Protein AF-A0A316E065-F1 (afdb_monomer_lite)

pLDDT: mean 75.64, std 16.05, range [46.25, 94.88]

Sequence (93 aa):
MKINDSNRISQVQKYQQANRLTDKDPATAASTYAKLDGVSISPQALEKARDLSQSEGSEHAERIADVKRQIQEGTYHVETNAVVRKMLEAYGE

Organism: NCBI:txid378543

Radius of gyration: 31.86 Å; chains: 1; bounding box: 72×38×70 Å

InterPro domains:
  IPR031316 Anti-sigma-28 factor FlgM, C-terminal [PF04316] (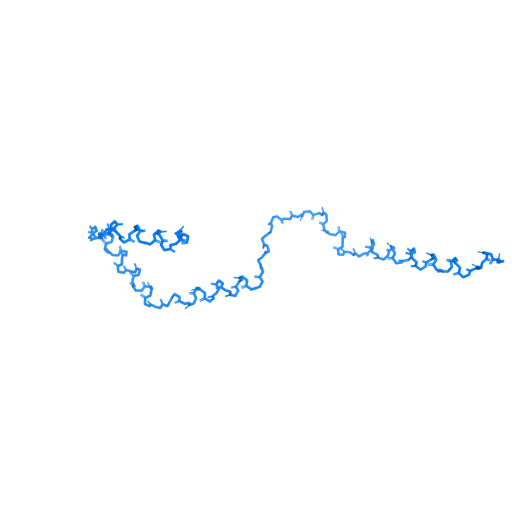37-89)
  IPR035890 Anti-sigma-28 factor FlgM superfamily [SSF101498] (1-91)

Secondary structure (DSSP, 8-state):
-----THHHHHHHHHHHHHHHHTT-HHHHTTTS---------HHHHHHHHHHHHHS-HHHHHHHHHHHHHHHTT-----HHHHHHHHHHHH--

Structure (mmCIF, N/CA/C/O backbone):
data_AF-A0A316E065-F1
#
_entry.id   AF-A0A316E065-F1
#
loop_
_atom_site.group_PDB
_atom_site.id
_atom_site.type_symbol
_atom_site.label_atom_id
_atom_site.label_alt_id
_atom_site.label_comp_id
_atom_site.label_asym_id
_atom_site.label_entity_id
_atom_site.label_seq_id
_atom_site.pdbx_PDB_ins_code
_atom_site.Cartn_x
_atom_site.Cartn_y
_atom_site.Cartn_z
_atom_site.occupancy
_atom_site.B_iso_or_equiv
_atom_site.auth_seq_id
_atom_site.auth_comp_id
_atom_site.auth_asym_id
_atom_site.auth_atom_id
_atom_site.pdbx_PDB_model_num
ATOM 1 N N . MET A 1 1 ? 54.168 -8.676 -51.109 1.00 49.28 1 MET A N 1
ATOM 2 C CA . MET A 1 1 ? 53.221 -7.788 -50.397 1.00 49.28 1 MET A CA 1
ATOM 3 C C . MET A 1 1 ? 53.995 -6.614 -49.818 1.00 49.28 1 MET A C 1
ATOM 5 O O . MET A 1 1 ? 54.893 -6.847 -49.019 1.00 49.28 1 MET A O 1
ATOM 9 N N . LYS A 1 2 ? 53.719 -5.380 -50.260 1.00 55.50 2 LYS A N 1
ATOM 10 C CA . LYS A 1 2 ? 54.303 -4.157 -49.686 1.00 55.50 2 LYS A CA 1
ATOM 11 C C . LYS A 1 2 ? 53.332 -3.638 -48.621 1.00 55.50 2 LYS A C 1
ATOM 13 O O . LYS A 1 2 ? 52.188 -3.358 -48.937 1.00 55.50 2 LYS A O 1
ATOM 18 N N . ILE A 1 3 ? 53.774 -3.603 -47.365 1.00 58.69 3 ILE A N 1
ATOM 19 C CA . ILE A 1 3 ? 52.933 -3.405 -46.164 1.00 58.69 3 ILE A CA 1
ATOM 20 C C . ILE A 1 3 ? 52.860 -1.919 -45.738 1.00 58.69 3 ILE A C 1
ATOM 22 O O . ILE A 1 3 ? 52.138 -1.559 -44.813 1.00 58.69 3 ILE A O 1
ATOM 26 N N . ASN A 1 4 ? 53.554 -1.028 -46.451 1.00 60.94 4 ASN A N 1
ATOM 27 C CA . ASN A 1 4 ? 53.751 0.369 -46.051 1.00 60.94 4 ASN A CA 1
ATOM 28 C C . ASN A 1 4 ? 52.849 1.348 -46.824 1.00 60.94 4 ASN A C 1
ATOM 30 O O . ASN A 1 4 ? 53.335 2.346 -47.351 1.00 60.94 4 ASN A O 1
ATOM 34 N N . ASP A 1 5 ? 51.547 1.071 -46.917 1.00 61.09 5 ASP A N 1
ATOM 35 C CA . ASP A 1 5 ? 50.608 2.001 -47.555 1.00 61.09 5 ASP A CA 1
ATOM 36 C C . ASP A 1 5 ? 50.207 3.142 -46.605 1.00 61.09 5 ASP A C 1
ATOM 38 O O . ASP A 1 5 ? 49.665 2.926 -45.516 1.00 61.09 5 ASP A O 1
ATOM 42 N N . SER A 1 6 ? 50.413 4.381 -47.066 1.00 60.44 6 SER A N 1
ATOM 43 C CA . SER A 1 6 ? 50.075 5.640 -46.373 1.00 60.44 6 SER A CA 1
ATOM 44 C C . SER A 1 6 ? 48.592 5.739 -45.960 1.00 60.44 6 SER A C 1
ATOM 46 O O . SER A 1 6 ? 48.237 6.420 -44.996 1.00 60.44 6 SER A O 1
ATOM 48 N N . ASN A 1 7 ? 47.716 4.962 -46.610 1.00 61.38 7 ASN A N 1
ATOM 49 C CA . ASN A 1 7 ? 46.294 4.847 -46.268 1.00 61.38 7 ASN A CA 1
ATOM 50 C C . ASN A 1 7 ? 46.018 4.267 -44.868 1.00 61.38 7 ASN A C 1
ATOM 52 O O . ASN A 1 7 ? 44.907 4.416 -44.361 1.00 61.38 7 ASN A O 1
ATOM 56 N N . ARG A 1 8 ? 46.994 3.630 -44.204 1.00 61.59 8 ARG A N 1
ATOM 57 C CA . ARG A 1 8 ? 46.832 3.206 -42.802 1.00 61.59 8 ARG A CA 1
ATOM 58 C C . ARG A 1 8 ? 46.906 4.369 -41.814 1.00 61.59 8 ARG A C 1
ATOM 60 O O . ARG A 1 8 ? 46.196 4.350 -40.813 1.00 61.59 8 ARG A O 1
ATOM 67 N N . ILE A 1 9 ? 47.718 5.388 -42.092 1.00 61.75 9 ILE A N 1
ATOM 68 C CA . ILE A 1 9 ? 47.914 6.523 -41.176 1.00 61.75 9 ILE A CA 1
ATOM 69 C C . ILE A 1 9 ? 46.640 7.379 -41.107 1.00 61.75 9 ILE A C 1
ATOM 71 O O . ILE A 1 9 ? 46.229 7.788 -40.020 1.00 61.75 9 ILE A O 1
ATOM 75 N N . SER A 1 10 ? 45.955 7.571 -42.239 1.00 61.84 10 SER A N 1
ATOM 76 C CA . SER A 1 10 ? 44.686 8.313 -42.287 1.00 61.84 10 SER A CA 1
ATOM 77 C C . SER A 1 10 ? 43.553 7.605 -41.530 1.00 61.84 10 SER A C 1
ATOM 79 O O . SER A 1 10 ? 42.722 8.265 -40.908 1.00 61.84 10 SER A O 1
ATOM 81 N N . GLN A 1 11 ? 43.537 6.268 -41.517 1.00 63.16 11 GLN A N 1
ATOM 82 C CA . GLN A 1 11 ? 42.567 5.483 -40.745 1.00 63.16 11 GLN A CA 1
ATOM 83 C C . GLN A 1 11 ? 42.809 5.621 -39.236 1.00 63.16 11 GLN A C 1
ATOM 85 O O . GLN A 1 11 ? 41.864 5.836 -38.481 1.00 63.16 11 GLN A O 1
ATOM 90 N N . VAL A 1 12 ? 44.068 5.581 -38.784 1.00 66.31 12 VAL A N 1
ATOM 91 C CA . VAL A 1 12 ? 44.412 5.757 -37.359 1.00 66.31 12 VAL A CA 1
ATOM 92 C C . VAL A 1 12 ? 44.002 7.143 -36.853 1.00 66.31 12 VAL A C 1
ATOM 94 O O . VAL A 1 12 ? 43.462 7.253 -35.752 1.00 66.31 12 VAL A O 1
ATOM 97 N N . GLN A 1 13 ? 44.167 8.193 -37.663 1.00 68.62 13 GLN A N 1
ATOM 98 C CA . GLN A 1 13 ? 43.717 9.541 -37.297 1.00 68.62 13 GLN A CA 1
ATOM 99 C C . GLN A 1 13 ? 42.198 9.631 -37.092 1.00 68.62 13 GLN A C 1
ATOM 101 O O . GLN A 1 13 ? 41.756 10.342 -36.191 1.00 68.62 13 GLN A O 1
ATOM 106 N N . LYS A 1 14 ? 41.395 8.888 -37.867 1.00 68.62 14 LYS A N 1
ATOM 107 C CA . LYS A 1 14 ? 39.931 8.843 -37.693 1.00 68.62 14 LYS A CA 1
ATOM 108 C C . LYS A 1 14 ? 39.534 8.183 -36.373 1.00 68.62 14 LYS A C 1
ATOM 110 O O . LYS A 1 14 ? 38.703 8.730 -35.655 1.00 68.62 14 LYS A O 1
ATOM 115 N N . TYR A 1 15 ? 40.177 7.070 -36.014 1.00 64.44 15 TYR A N 1
ATOM 116 C CA . TYR A 1 15 ? 39.951 6.415 -34.719 1.00 64.44 15 TYR A CA 1
ATOM 117 C C . TYR A 1 15 ? 40.380 7.298 -33.539 1.00 64.44 15 TYR A C 1
ATOM 119 O O . TYR A 1 15 ? 39.671 7.393 -32.540 1.00 64.44 15 TYR A O 1
ATOM 127 N N . GLN A 1 16 ? 41.503 8.009 -33.665 1.00 68.25 16 GLN A N 1
ATOM 128 C CA . GLN A 1 16 ? 41.964 8.933 -32.626 1.00 68.25 16 GLN A CA 1
ATOM 129 C C . GLN A 1 16 ? 41.059 10.165 -32.474 1.00 68.25 16 GLN A C 1
ATOM 131 O O . GLN A 1 16 ? 40.902 10.662 -31.361 1.00 68.25 16 GLN A O 1
ATOM 136 N N . GLN A 1 17 ? 40.457 10.667 -33.558 1.00 65.06 17 GLN A N 1
ATOM 137 C CA . GLN A 1 17 ? 39.477 11.756 -33.478 1.00 65.06 17 GLN A CA 1
ATOM 138 C C . GLN A 1 17 ? 38.148 11.293 -32.873 1.00 65.06 17 GLN A C 1
ATOM 140 O O . GLN A 1 17 ? 37.607 12.003 -32.030 1.00 65.06 17 GLN A O 1
ATOM 145 N N . ALA A 1 18 ? 37.663 10.099 -33.227 1.00 62.41 18 ALA A N 1
ATOM 146 C CA . ALA A 1 18 ? 36.442 9.534 -32.652 1.00 62.41 18 ALA A CA 1
ATOM 147 C C . ALA A 1 18 ? 36.550 9.357 -31.125 1.00 62.41 18 ALA A C 1
ATOM 149 O O . ALA A 1 18 ? 35.660 9.790 -30.400 1.00 62.41 18 ALA A O 1
ATOM 150 N N . ASN A 1 19 ? 37.685 8.848 -30.628 1.00 60.00 19 ASN A N 1
ATOM 151 C CA . ASN A 1 19 ? 37.920 8.699 -29.185 1.00 60.00 19 ASN A CA 1
ATOM 152 C C . ASN A 1 19 ? 38.103 10.037 -28.442 1.00 60.00 19 ASN A C 1
ATOM 154 O O . ASN A 1 19 ? 37.898 10.108 -27.237 1.00 60.00 19 ASN A O 1
ATOM 158 N N . ARG A 1 20 ? 38.490 11.116 -29.135 1.00 59.69 20 ARG A N 1
ATOM 159 C CA . ARG A 1 20 ? 38.595 12.457 -28.530 1.00 59.69 20 ARG A CA 1
ATOM 160 C C . ARG A 1 20 ? 37.253 13.180 -28.438 1.00 59.69 20 ARG A C 1
ATOM 162 O O . ARG A 1 20 ? 37.137 14.113 -27.648 1.00 59.69 20 ARG A O 1
ATOM 169 N N . LEU A 1 21 ? 36.272 12.788 -29.252 1.00 55.28 21 LEU A N 1
ATOM 170 C CA . LEU A 1 21 ? 34.916 13.341 -29.217 1.00 55.28 21 LEU A CA 1
ATOM 171 C C . LEU A 1 21 ? 34.079 12.716 -28.093 1.00 55.28 21 LEU A C 1
ATOM 173 O O . LEU A 1 21 ? 33.255 13.412 -27.517 1.00 55.28 21 LEU A O 1
ATOM 177 N N . THR A 1 22 ? 34.353 11.465 -27.709 1.00 54.12 22 THR A N 1
ATOM 178 C CA . THR A 1 22 ? 33.707 10.811 -26.555 1.00 54.12 22 THR A CA 1
ATOM 179 C C . THR A 1 22 ? 34.122 11.398 -25.201 1.00 54.12 22 THR A C 1
ATOM 181 O O . THR A 1 22 ? 33.316 11.406 -24.275 1.00 54.12 22 THR A O 1
ATOM 184 N N . ASP A 1 23 ? 35.334 11.953 -25.089 1.00 50.88 23 ASP A N 1
ATOM 185 C CA . ASP A 1 23 ? 35.831 12.589 -23.852 1.00 50.88 23 ASP A CA 1
ATOM 186 C C . ASP A 1 23 ? 35.457 14.079 -23.723 1.00 50.88 23 ASP A C 1
ATOM 188 O O . ASP A 1 23 ? 35.715 14.701 -22.693 1.00 50.88 23 ASP A O 1
ATOM 192 N N . LYS A 1 24 ? 34.873 14.684 -24.766 1.00 49.56 24 LYS A N 1
ATOM 193 C CA . LYS A 1 24 ? 34.523 16.117 -24.811 1.00 49.56 24 LYS A CA 1
ATOM 194 C C . LYS A 1 24 ? 33.022 16.386 -24.843 1.00 49.56 24 LYS A C 1
ATOM 196 O O . LYS A 1 24 ? 32.624 17.513 -25.133 1.00 49.56 24 LYS A O 1
ATOM 201 N N . ASP A 1 25 ? 32.200 15.392 -24.529 1.00 49.06 25 ASP A N 1
ATOM 202 C CA . ASP A 1 25 ? 30.784 15.633 -24.292 1.00 49.06 25 ASP A CA 1
ATOM 203 C C . ASP A 1 25 ? 30.612 16.261 -22.893 1.00 49.06 25 ASP A C 1
ATOM 205 O O . ASP A 1 25 ? 30.941 15.635 -21.883 1.00 49.06 25 ASP A O 1
ATOM 209 N N . PRO A 1 26 ? 30.090 17.493 -22.761 1.00 50.25 26 PRO A N 1
ATOM 210 C CA . PRO A 1 26 ? 29.823 18.085 -21.447 1.00 50.25 26 PRO A CA 1
ATOM 211 C C . PRO A 1 26 ? 28.779 17.284 -20.642 1.00 50.25 26 PRO A C 1
ATOM 213 O O . PRO A 1 26 ? 28.664 17.470 -19.431 1.00 50.25 26 PRO A O 1
ATOM 216 N N . ALA A 1 27 ? 28.060 16.357 -21.289 1.00 50.97 27 ALA A N 1
ATOM 217 C CA . ALA A 1 27 ? 27.146 15.416 -20.649 1.00 50.97 27 ALA A CA 1
ATOM 218 C C . ALA A 1 27 ? 27.855 14.337 -19.801 1.00 50.97 27 ALA A C 1
ATOM 220 O O . ALA A 1 27 ? 27.263 13.841 -18.844 1.00 50.97 27 ALA A O 1
ATOM 221 N N . THR A 1 28 ? 29.117 13.990 -20.086 1.00 49.41 28 THR A N 1
ATOM 222 C CA . THR A 1 28 ? 29.884 13.017 -19.282 1.00 49.41 28 THR A CA 1
ATOM 223 C C . THR A 1 28 ? 30.704 13.674 -18.170 1.00 49.41 28 THR A C 1
ATOM 225 O O . THR A 1 28 ? 30.920 13.047 -17.134 1.00 49.41 28 THR A O 1
ATOM 228 N N . ALA A 1 29 ? 31.082 14.950 -18.304 1.00 46.25 29 ALA A N 1
ATOM 229 C CA . ALA A 1 29 ? 31.840 15.675 -17.275 1.00 46.25 29 ALA A CA 1
ATOM 230 C C . ALA A 1 29 ? 31.004 16.068 -16.036 1.00 46.25 29 ALA A C 1
ATOM 232 O O . ALA A 1 29 ? 31.556 16.206 -14.944 1.00 46.25 29 ALA A O 1
ATOM 233 N N . ALA A 1 30 ? 29.679 16.201 -16.172 1.00 46.94 30 ALA A N 1
ATOM 234 C CA . ALA A 1 30 ? 28.772 16.486 -15.053 1.00 46.94 30 ALA A CA 1
ATOM 235 C C . ALA A 1 30 ? 28.328 15.229 -14.271 1.00 46.94 30 ALA A C 1
ATOM 237 O O . ALA A 1 30 ? 27.766 15.344 -13.188 1.00 46.94 30 ALA A O 1
ATOM 238 N N . SER A 1 31 ? 28.588 14.024 -14.790 1.00 51.62 31 SER A N 1
ATOM 239 C CA . SER A 1 31 ? 28.072 12.760 -14.229 1.00 51.62 31 SER A CA 1
ATOM 240 C C . SER A 1 31 ? 28.826 12.276 -12.977 1.00 51.62 31 SER A C 1
ATOM 242 O O . SER A 1 31 ? 28.324 11.440 -12.222 1.00 51.62 31 SER A O 1
ATOM 244 N N . THR A 1 32 ? 30.029 12.794 -12.722 1.00 52.72 32 THR A N 1
ATOM 245 C CA . THR A 1 32 ? 30.879 12.325 -11.611 1.00 52.72 32 THR A CA 1
ATOM 246 C C . THR A 1 32 ? 30.784 13.208 -10.360 1.00 52.72 32 THR A C 1
ATOM 248 O O . THR A 1 32 ? 31.258 12.808 -9.299 1.00 52.72 32 THR A O 1
ATOM 251 N N . TYR A 1 33 ? 30.150 14.383 -10.445 1.00 52.12 33 TYR A N 1
ATOM 252 C CA . TYR A 1 33 ? 29.967 15.298 -9.315 1.00 52.12 33 TYR A CA 1
ATOM 253 C C . TYR A 1 33 ? 28.530 15.196 -8.784 1.00 52.12 33 TYR A C 1
ATOM 255 O O . TYR A 1 33 ? 27.598 15.718 -9.380 1.00 52.12 33 TYR A O 1
ATOM 263 N N . ALA A 1 34 ? 28.383 14.511 -7.645 1.00 58.50 34 ALA A N 1
ATOM 264 C CA . ALA A 1 34 ? 27.144 14.308 -6.888 1.00 58.50 34 ALA A CA 1
ATOM 265 C C . ALA A 1 34 ? 26.052 13.507 -7.620 1.00 58.50 34 ALA A C 1
ATOM 267 O O . ALA A 1 34 ? 25.050 14.046 -8.086 1.00 58.50 34 ALA A O 1
ATOM 268 N N . LYS A 1 35 ? 26.188 12.173 -7.609 1.00 63.19 35 LYS A N 1
ATOM 269 C CA . LYS A 1 35 ? 25.011 11.298 -7.683 1.00 63.19 35 LYS A CA 1
ATOM 270 C C . LYS A 1 35 ? 24.173 11.561 -6.431 1.00 63.19 35 LYS A C 1
ATOM 272 O O . LYS A 1 35 ? 24.429 10.978 -5.385 1.00 63.19 35 LYS A O 1
ATOM 277 N N . LEU A 1 36 ? 23.258 12.519 -6.521 1.00 69.88 36 LEU A N 1
ATOM 278 C CA . LEU A 1 36 ? 22.200 12.695 -5.538 1.00 69.88 36 LEU A CA 1
ATOM 279 C C . LEU A 1 36 ? 21.383 11.404 -5.520 1.00 69.88 36 LEU A C 1
ATOM 281 O O . LEU A 1 36 ? 21.076 10.860 -6.585 1.00 69.88 36 LEU A O 1
ATOM 285 N N . ASP A 1 37 ? 21.052 10.918 -4.328 1.00 81.00 37 ASP A N 1
ATOM 286 C CA . ASP A 1 37 ? 20.168 9.768 -4.190 1.00 81.00 37 ASP A CA 1
ATOM 287 C C . ASP A 1 37 ? 18.839 10.094 -4.881 1.00 81.00 37 ASP A C 1
ATOM 289 O O . ASP A 1 37 ? 18.131 11.034 -4.518 1.00 81.00 37 ASP A O 1
ATOM 293 N N . GLY A 1 38 ? 18.532 9.344 -5.936 1.00 79.56 38 GLY A N 1
ATOM 294 C CA . GLY A 1 38 ? 17.364 9.557 -6.776 1.00 79.56 38 GLY A CA 1
ATOM 295 C C . GLY A 1 38 ? 16.725 8.225 -7.131 1.00 79.56 38 GLY A C 1
ATOM 296 O O . GLY A 1 38 ? 17.412 7.254 -7.445 1.00 79.56 38 GLY A O 1
ATOM 297 N N . VAL A 1 39 ? 15.396 8.178 -7.090 1.00 83.69 39 VAL A N 1
ATOM 298 C CA . VAL A 1 39 ? 14.624 7.001 -7.492 1.00 83.69 39 VAL A CA 1
ATOM 299 C C . VAL A 1 39 ? 14.136 7.217 -8.921 1.00 83.69 39 VAL A C 1
ATOM 301 O O . VAL A 1 39 ? 13.386 8.153 -9.190 1.00 83.69 39 VAL A O 1
ATOM 304 N N . SER A 1 40 ? 14.557 6.352 -9.845 1.00 82.50 40 SER A N 1
ATOM 305 C CA . SER A 1 40 ? 14.028 6.317 -11.210 1.00 82.50 40 SER A CA 1
ATOM 306 C C . SER A 1 40 ? 13.011 5.185 -11.319 1.00 82.50 40 SER A C 1
ATOM 308 O O . SER A 1 40 ? 13.360 4.013 -11.191 1.00 82.50 40 SER A O 1
ATOM 310 N N . ILE A 1 41 ? 11.742 5.542 -11.512 1.00 88.12 41 ILE A N 1
ATOM 311 C CA . ILE A 1 41 ? 10.639 4.591 -11.690 1.00 88.12 41 ILE A CA 1
ATOM 312 C C . ILE A 1 41 ? 10.321 4.509 -13.183 1.00 88.12 41 ILE A C 1
ATOM 314 O O . ILE A 1 41 ? 10.273 5.534 -13.866 1.00 88.12 41 ILE A O 1
ATOM 318 N N . SER A 1 42 ? 10.100 3.300 -13.704 1.00 92.44 42 SER A N 1
ATOM 319 C CA . SER A 1 42 ? 9.759 3.130 -15.117 1.00 92.44 42 SER A CA 1
ATOM 320 C C . SER A 1 42 ? 8.395 3.768 -15.442 1.00 92.44 42 SER A C 1
ATOM 322 O O . SER A 1 42 ? 7.478 3.712 -14.616 1.00 92.44 42 SER A O 1
ATOM 324 N N . PRO A 1 43 ? 8.209 4.330 -16.653 1.00 89.25 43 PRO A N 1
ATOM 325 C CA . PRO A 1 43 ? 6.929 4.919 -17.057 1.00 89.25 43 PRO A CA 1
ATOM 326 C C . PRO A 1 43 ? 5.755 3.938 -16.933 1.00 89.25 43 PRO A C 1
ATOM 328 O O . PRO A 1 43 ? 4.681 4.308 -16.471 1.00 89.25 43 PRO A O 1
ATOM 331 N N . GLN A 1 44 ? 5.996 2.663 -17.248 1.00 88.31 44 GLN A N 1
ATOM 332 C CA . GLN A 1 44 ? 5.000 1.597 -17.139 1.00 88.31 44 GLN A CA 1
ATOM 333 C C . GLN A 1 44 ? 4.586 1.313 -15.685 1.00 88.31 44 GLN A C 1
ATOM 335 O O . GLN A 1 44 ? 3.425 1.011 -15.420 1.00 88.31 44 GLN A O 1
ATOM 340 N N . ALA A 1 45 ? 5.518 1.386 -14.728 1.00 86.62 45 ALA A N 1
ATOM 341 C CA . ALA A 1 45 ? 5.192 1.194 -13.317 1.00 86.62 45 ALA A CA 1
ATOM 342 C C . ALA A 1 45 ? 4.348 2.357 -12.772 1.00 86.62 45 ALA A C 1
ATOM 344 O O . ALA A 1 45 ? 3.428 2.128 -11.990 1.00 86.62 45 ALA A O 1
ATOM 345 N N . LEU A 1 46 ? 4.614 3.585 -13.231 1.00 89.38 46 LEU A N 1
ATOM 346 C CA . LEU A 1 46 ? 3.798 4.753 -12.889 1.00 89.38 46 LEU A CA 1
ATOM 347 C C . LEU A 1 46 ? 2.378 4.657 -13.457 1.00 89.38 46 LEU A C 1
ATOM 349 O O . LEU A 1 46 ? 1.431 5.038 -12.776 1.00 89.38 46 LEU A O 1
ATOM 353 N N . GLU A 1 47 ? 2.226 4.147 -14.678 1.00 87.88 47 GLU A N 1
ATOM 354 C CA . GLU A 1 47 ? 0.920 3.934 -15.310 1.00 87.88 47 GLU A CA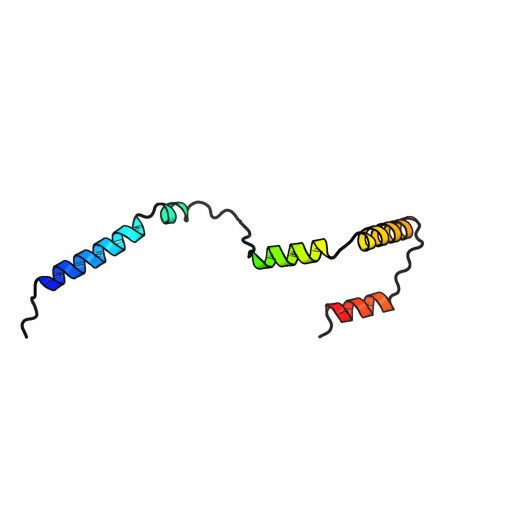 1
ATOM 355 C C . GLU A 1 47 ? 0.087 2.908 -14.534 1.00 87.88 47 GLU A C 1
ATOM 357 O O . GLU A 1 47 ? -0.989 3.240 -14.045 1.00 87.88 47 GLU A O 1
ATOM 362 N N . LYS A 1 48 ? 0.649 1.724 -14.256 1.00 87.44 48 LYS A N 1
ATOM 363 C CA . LYS A 1 48 ? -0.037 0.694 -13.457 1.00 87.44 48 LYS A CA 1
ATOM 364 C C . LYS A 1 48 ? -0.429 1.181 -12.060 1.00 87.44 48 LYS A C 1
ATOM 366 O O . LYS A 1 48 ? -1.504 0.846 -11.570 1.00 87.44 48 LYS A O 1
ATOM 371 N N . ALA A 1 49 ? 0.432 1.966 -11.408 1.00 84.75 49 ALA A N 1
ATOM 372 C CA . ALA A 1 49 ? 0.131 2.542 -10.098 1.00 84.75 49 ALA A CA 1
ATOM 373 C C . ALA A 1 49 ? -1.046 3.531 -10.158 1.00 84.75 49 ALA A C 1
ATOM 375 O O . ALA A 1 49 ? -1.872 3.565 -9.244 1.00 84.75 49 ALA A O 1
ATOM 376 N N . ARG A 1 50 ? -1.148 4.312 -11.240 1.00 83.62 50 ARG A N 1
ATOM 377 C CA . ARG A 1 50 ? -2.287 5.209 -11.469 1.00 83.62 50 ARG A CA 1
ATOM 378 C C . ARG A 1 50 ? -3.572 4.426 -11.709 1.00 83.62 50 ARG A C 1
ATOM 380 O O . ARG A 1 50 ? -4.569 4.750 -11.070 1.00 83.62 50 ARG A O 1
ATOM 387 N N . ASP A 1 51 ? -3.530 3.375 -12.521 1.00 80.62 51 ASP A N 1
ATOM 388 C CA . ASP A 1 51 ? -4.699 2.531 -12.801 1.00 80.62 51 ASP A CA 1
ATOM 389 C C . ASP A 1 51 ? -5.248 1.875 -11.525 1.00 80.62 51 ASP A C 1
ATOM 391 O O . ASP A 1 51 ? -6.452 1.906 -11.273 1.00 80.62 51 ASP A O 1
ATOM 395 N N . LEU A 1 52 ? -4.357 1.369 -10.663 1.00 75.81 52 LEU A N 1
ATOM 396 C CA . LEU A 1 52 ? -4.716 0.850 -9.338 1.00 75.81 52 LEU A CA 1
ATOM 397 C C . LEU A 1 52 ? -5.393 1.926 -8.482 1.00 75.81 52 LEU A C 1
ATOM 399 O O . LEU A 1 52 ? -6.472 1.691 -7.942 1.00 75.81 52 LEU A O 1
ATOM 403 N N . SER A 1 53 ? -4.808 3.126 -8.411 1.00 68.06 53 SER A N 1
ATOM 404 C CA . SER A 1 53 ? -5.361 4.227 -7.609 1.00 68.06 53 SER A CA 1
ATOM 405 C C . SER A 1 53 ? -6.719 4.733 -8.107 1.00 68.06 53 SER A C 1
ATOM 407 O O . SER A 1 53 ? -7.525 5.198 -7.309 1.00 68.06 53 SER A O 1
ATOM 409 N N . GLN A 1 54 ? -6.985 4.636 -9.412 1.00 66.00 54 GLN A N 1
ATOM 410 C CA . GLN A 1 54 ? -8.258 5.041 -10.011 1.00 66.00 54 GLN A CA 1
ATOM 411 C C . GLN A 1 54 ? -9.329 3.951 -9.911 1.00 66.00 54 GLN A C 1
ATOM 413 O O . GLN A 1 54 ? -10.517 4.269 -9.902 1.00 66.00 54 GLN A O 1
ATOM 418 N N . SER A 1 55 ? -8.925 2.681 -9.803 1.00 63.81 55 SER A N 1
ATOM 419 C CA . SER A 1 55 ? -9.843 1.557 -9.595 1.00 63.81 55 SER A CA 1
ATOM 420 C C . SER A 1 55 ? -10.475 1.535 -8.195 1.00 63.81 55 SER A C 1
ATOM 422 O O . SER A 1 55 ? -11.533 0.936 -8.003 1.00 63.81 55 SER A O 1
ATOM 424 N N . GLU A 1 56 ? -9.878 2.237 -7.226 1.00 65.88 56 GLU A N 1
ATOM 425 C CA . GLU A 1 56 ? -10.404 2.393 -5.867 1.00 65.88 56 GLU A CA 1
ATOM 426 C C . GLU A 1 56 ? -11.461 3.511 -5.824 1.00 65.88 56 GLU A C 1
ATOM 428 O O . GLU A 1 56 ? -11.236 4.611 -5.322 1.00 65.88 56 GLU A O 1
ATOM 433 N N . GLY A 1 57 ? -12.617 3.242 -6.434 1.00 72.31 57 GLY A N 1
ATOM 434 C CA . GLY A 1 57 ? -13.708 4.201 -6.622 1.00 72.31 57 GLY A CA 1
ATOM 435 C C . GLY A 1 57 ? -14.394 4.702 -5.339 1.00 72.31 57 GLY A C 1
ATOM 436 O O . GLY A 1 57 ? -14.039 4.358 -4.211 1.00 72.31 57 GLY A O 1
ATOM 437 N N . SER A 1 58 ? -15.447 5.510 -5.520 1.00 74.88 58 SER A N 1
ATOM 438 C CA . SER A 1 58 ? -16.222 6.143 -4.435 1.00 74.88 58 SER A CA 1
ATOM 439 C C . SER A 1 58 ? -16.793 5.153 -3.414 1.00 74.88 58 SER A C 1
ATOM 441 O O . SER A 1 58 ? -16.847 5.466 -2.227 1.00 74.88 58 SER A O 1
ATOM 443 N N . GLU A 1 59 ? -17.162 3.948 -3.853 1.00 79.38 59 GLU A N 1
ATOM 444 C CA . GLU A 1 59 ? -17.663 2.877 -2.980 1.00 79.38 59 GLU A CA 1
ATOM 445 C C . GLU A 1 59 ? -16.605 2.406 -1.968 1.00 79.38 59 GLU A C 1
ATOM 447 O O . GLU A 1 59 ? -16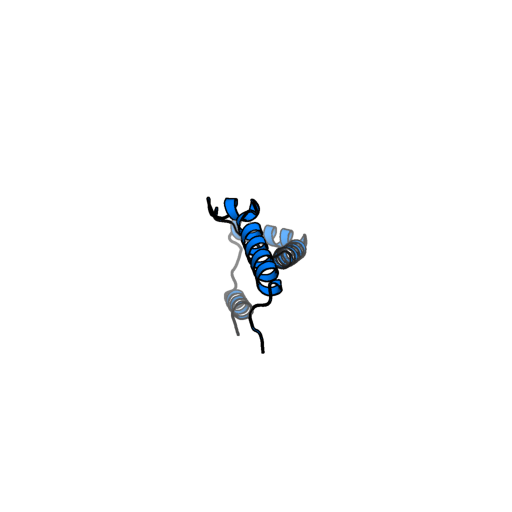.929 2.046 -0.834 1.00 79.38 59 GLU A O 1
ATOM 452 N N . HIS A 1 60 ? -15.321 2.443 -2.343 1.00 82.25 60 HIS A N 1
ATOM 453 C CA . HIS A 1 60 ? -14.232 2.105 -1.432 1.00 82.25 60 HIS A CA 1
ATOM 454 C C . HIS A 1 60 ? -14.071 3.172 -0.344 1.00 82.25 60 HIS A C 1
ATOM 456 O O . HIS A 1 60 ? -13.919 2.845 0.835 1.00 82.25 60 HIS A O 1
ATOM 462 N N . ALA A 1 61 ? -14.177 4.449 -0.720 1.00 85.44 61 ALA A N 1
ATOM 463 C CA . ALA A 1 61 ? -14.103 5.562 0.221 1.00 85.44 61 ALA A CA 1
ATOM 464 C C . ALA A 1 61 ? -15.245 5.528 1.255 1.00 85.44 61 ALA A C 1
ATOM 466 O O . ALA A 1 61 ? -14.996 5.747 2.443 1.00 85.44 61 ALA A O 1
ATOM 467 N N . GLU A 1 62 ? -16.467 5.201 0.826 1.00 89.00 62 GLU A N 1
ATOM 468 C CA . GLU A 1 62 ? -17.625 5.030 1.714 1.00 89.00 62 GLU A CA 1
ATOM 469 C C . GLU A 1 62 ? -17.418 3.860 2.686 1.00 89.00 62 GLU A C 1
ATOM 471 O O . GLU A 1 62 ? -17.516 4.036 3.903 1.00 89.00 62 GLU A O 1
ATOM 476 N N . ARG A 1 63 ? -16.992 2.697 2.175 1.00 88.81 63 ARG A N 1
ATOM 477 C CA . ARG A 1 63 ? -16.686 1.525 3.008 1.00 88.81 63 ARG A CA 1
ATOM 478 C C . ARG A 1 63 ? -15.606 1.823 4.052 1.00 88.81 63 ARG A C 1
ATOM 480 O O . ARG A 1 63 ? -15.728 1.394 5.198 1.00 88.81 63 ARG A O 1
ATOM 487 N N . ILE A 1 64 ? -14.561 2.571 3.690 1.00 90.81 64 ILE A N 1
ATOM 488 C CA . ILE A 1 64 ? -13.516 2.987 4.637 1.00 90.81 64 ILE A CA 1
ATOM 489 C C . ILE A 1 64 ? -14.097 3.880 5.739 1.00 90.81 64 ILE A C 1
ATOM 491 O O . ILE A 1 64 ? -13.723 3.725 6.904 1.00 90.81 64 ILE A O 1
ATOM 495 N N . ALA A 1 65 ? -14.970 4.829 5.395 1.00 92.62 65 ALA A N 1
ATOM 496 C CA . ALA A 1 65 ? -15.585 5.721 6.373 1.00 92.62 65 ALA A CA 1
ATOM 497 C C . ALA A 1 65 ? -16.444 4.942 7.383 1.00 92.62 65 ALA A C 1
ATOM 499 O O . ALA A 1 65 ? -16.316 5.160 8.591 1.00 92.62 65 ALA A O 1
ATOM 500 N N . ASP A 1 66 ? -17.236 3.982 6.906 1.00 92.50 66 ASP A N 1
ATOM 501 C CA . ASP A 1 66 ? -18.056 3.121 7.760 1.00 92.50 66 ASP A CA 1
ATOM 502 C C . ASP A 1 66 ? -17.214 2.243 8.692 1.00 92.50 66 ASP A C 1
ATOM 504 O O . ASP A 1 66 ? -17.495 2.170 9.891 1.00 92.50 66 ASP A O 1
ATOM 508 N N . VAL A 1 67 ? -16.145 1.625 8.179 1.00 92.94 67 VAL A N 1
ATOM 509 C CA . VAL A 1 67 ? -15.229 0.815 9.000 1.00 92.94 67 VAL A CA 1
ATOM 510 C C . VAL A 1 67 ? -14.546 1.681 10.061 1.00 92.94 67 VAL A C 1
ATOM 512 O O . VAL A 1 67 ? -14.469 1.288 11.225 1.00 92.94 67 VAL A O 1
ATO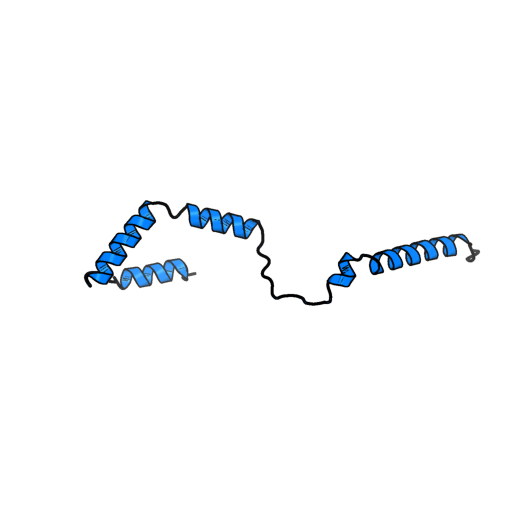M 515 N N . LYS A 1 68 ? -14.096 2.891 9.704 1.00 94.88 68 LYS A N 1
ATOM 516 C CA . LYS A 1 68 ? -13.505 3.834 10.669 1.00 94.88 68 LYS A CA 1
ATOM 517 C C . LYS A 1 68 ? -14.478 4.185 11.792 1.00 94.88 68 LYS A C 1
ATOM 519 O O . LYS A 1 68 ? -14.058 4.215 12.948 1.00 94.88 68 LYS A O 1
ATOM 524 N N . ARG A 1 69 ? -15.756 4.409 11.471 1.00 94.88 69 ARG A N 1
ATOM 525 C CA . ARG A 1 69 ? -16.802 4.660 12.471 1.00 94.88 69 ARG A CA 1
ATOM 526 C C . ARG A 1 69 ? -16.966 3.465 13.417 1.00 94.88 69 ARG A C 1
ATOM 528 O O . ARG A 1 69 ? -16.890 3.650 14.626 1.00 94.88 69 ARG A O 1
ATOM 535 N N . GLN A 1 70 ? -17.090 2.246 12.888 1.0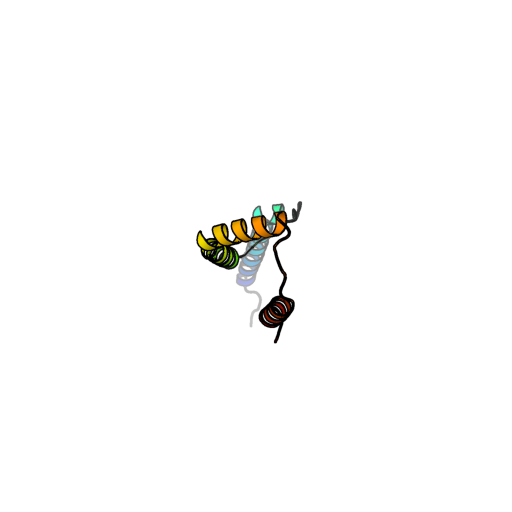0 93.50 70 GLN A N 1
ATOM 536 C CA . GLN A 1 70 ? -17.225 1.028 13.705 1.00 93.50 70 GLN A CA 1
ATOM 537 C C . GLN A 1 70 ? -16.024 0.802 14.639 1.00 93.50 70 GLN A C 1
ATOM 539 O O . GLN A 1 70 ? -16.185 0.337 15.767 1.00 93.50 70 GLN A O 1
ATOM 544 N N . ILE A 1 71 ? -14.811 1.14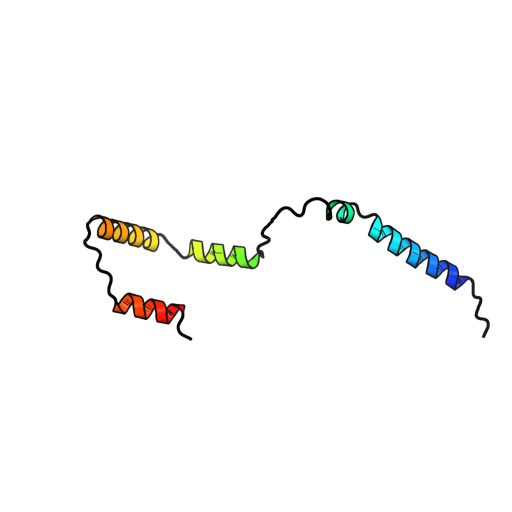6 14.193 1.00 94.62 71 ILE A N 1
ATOM 545 C CA . ILE A 1 71 ? -13.604 1.063 15.029 1.00 94.62 71 ILE A CA 1
ATOM 546 C C . ILE A 1 71 ? -13.665 2.084 16.171 1.00 94.62 71 ILE A C 1
ATOM 548 O O . ILE A 1 71 ? -13.374 1.732 17.311 1.00 94.62 71 ILE A O 1
ATOM 552 N N . GLN A 1 72 ? -14.054 3.331 15.887 1.00 94.81 72 GLN A N 1
ATOM 553 C CA . GLN A 1 72 ? -14.186 4.381 16.907 1.00 94.81 72 GLN A CA 1
ATOM 554 C C . GLN A 1 72 ? -15.261 4.051 17.949 1.00 94.81 72 GLN A C 1
ATOM 556 O O . GLN A 1 72 ? -15.072 4.316 19.132 1.00 94.81 72 GLN A O 1
ATOM 561 N N . GLU A 1 73 ? -16.363 3.445 17.514 1.00 94.75 73 GLU A N 1
ATOM 562 C CA . GLU A 1 73 ? -17.455 2.989 18.380 1.00 94.75 73 GLU A CA 1
ATOM 563 C C . GLU A 1 73 ? -17.113 1.698 19.145 1.00 94.75 73 GLU A C 1
ATOM 565 O O . GLU A 1 73 ? -17.862 1.292 20.033 1.00 94.75 73 GLU A O 1
ATOM 570 N N . GLY A 1 74 ? -15.993 1.041 18.818 1.00 92.62 74 GLY A N 1
ATOM 571 C CA . GLY A 1 74 ? -15.583 -0.231 19.419 1.00 92.62 74 GLY A CA 1
ATOM 572 C C . GLY A 1 74 ? -16.452 -1.426 19.010 1.00 92.62 74 GLY A C 1
ATOM 573 O O . GLY A 1 74 ? -16.371 -2.483 19.631 1.00 92.62 74 GLY A O 1
ATOM 574 N N . THR A 1 75 ? -17.285 -1.276 17.979 1.00 92.56 75 THR A N 1
ATOM 575 C CA . THR A 1 75 ? -18.204 -2.309 17.472 1.00 92.56 75 THR A CA 1
ATOM 576 C C . THR A 1 75 ? -17.600 -3.139 16.339 1.00 92.56 75 THR A C 1
ATOM 578 O O . THR A 1 75 ? -18.193 -4.130 15.914 1.00 92.56 75 THR A O 1
ATOM 581 N N . TYR A 1 76 ? -16.412 -2.769 15.853 1.00 91.00 76 TYR A N 1
ATOM 582 C CA . TYR A 1 76 ? -15.719 -3.508 14.804 1.00 91.00 76 TYR A CA 1
ATOM 583 C C . TYR A 1 76 ? -15.194 -4.858 15.310 1.00 91.00 76 TYR A C 1
ATOM 585 O O . TYR A 1 76 ? -14.312 -4.921 16.170 1.00 91.00 76 TYR A O 1
ATOM 593 N N . HIS A 1 77 ? -15.710 -5.948 14.740 1.00 91.88 77 HIS A N 1
ATOM 594 C CA . HIS A 1 77 ? -15.268 -7.305 15.041 1.00 91.88 77 HIS A CA 1
ATOM 595 C C . HIS A 1 77 ? -14.354 -7.845 13.936 1.00 91.88 77 HIS A C 1
ATOM 597 O O . HIS A 1 77 ? -14.717 -7.858 12.760 1.00 91.88 77 HIS A O 1
ATOM 603 N N . VAL A 1 78 ? -13.165 -8.318 14.318 1.00 90.88 78 VAL A N 1
ATOM 604 C CA . VAL A 1 78 ? -12.207 -8.925 13.386 1.00 90.88 78 VAL A CA 1
ATOM 605 C C . VAL A 1 78 ? -12.408 -10.435 13.356 1.00 90.88 78 VAL A C 1
ATOM 607 O O . VAL A 1 78 ? -11.972 -11.155 14.252 1.00 90.88 78 VAL A O 1
ATOM 610 N N . GLU A 1 79 ? -13.015 -10.917 12.278 1.00 91.56 79 GLU A N 1
ATOM 611 C CA . GLU A 1 79 ? -13.189 -12.345 12.022 1.00 91.56 79 GLU A CA 1
ATOM 612 C C . GLU A 1 79 ? -11.841 -13.013 11.708 1.00 91.56 79 GLU A C 1
ATOM 614 O O . GLU A 1 79 ? -11.267 -12.822 10.632 1.00 91.56 79 GLU A O 1
ATOM 619 N N . THR A 1 80 ? -11.333 -13.849 12.617 1.00 92.06 80 THR A N 1
ATOM 620 C CA . THR A 1 80 ? -10.020 -14.510 12.466 1.00 92.06 80 THR A CA 1
ATOM 621 C C . THR A 1 80 ? -9.932 -15.334 11.178 1.00 92.06 80 THR A C 1
ATOM 623 O O . THR A 1 80 ? -8.921 -15.304 10.478 1.00 92.06 80 THR A O 1
ATOM 626 N N . ASN A 1 81 ? -11.025 -16.001 10.796 1.00 91.69 81 ASN A N 1
ATOM 627 C CA . ASN A 1 81 ? -11.106 -16.757 9.545 1.00 91.69 81 ASN A CA 1
ATOM 628 C C . ASN A 1 81 ? -11.007 -15.862 8.300 1.00 91.69 81 ASN A C 1
ATOM 630 O O . ASN A 1 81 ? -10.483 -16.289 7.273 1.00 91.69 81 ASN A O 1
ATOM 634 N N . ALA A 1 82 ? -11.509 -14.626 8.360 1.00 91.06 82 ALA A N 1
ATOM 635 C CA . ALA A 1 82 ? -11.362 -13.674 7.262 1.00 91.06 82 ALA A CA 1
ATOM 636 C C . ALA A 1 82 ? -9.900 -13.232 7.110 1.00 91.06 82 ALA A C 1
ATOM 638 O O . ALA A 1 82 ? -9.400 -13.181 5.988 1.00 91.06 82 ALA A O 1
ATOM 639 N N . VAL A 1 83 ? -9.201 -13.010 8.227 1.00 91.75 83 VAL A N 1
ATOM 640 C CA . VAL A 1 83 ? -7.774 -12.650 8.229 1.00 91.75 83 VAL A CA 1
ATOM 641 C C . VAL A 1 83 ? -6.922 -13.768 7.631 1.00 91.75 83 VAL A C 1
ATOM 643 O O . VAL A 1 83 ? -6.147 -13.515 6.713 1.00 91.75 83 VAL A O 1
ATOM 646 N N . VAL A 1 84 ? -7.099 -15.010 8.095 1.00 94.06 84 VAL A N 1
ATOM 647 C CA . VAL A 1 84 ? -6.332 -16.163 7.590 1.00 94.06 84 VAL A CA 1
ATOM 648 C C . VAL A 1 84 ? -6.579 -16.376 6.099 1.00 94.06 84 VAL A C 1
ATOM 650 O O . VAL A 1 84 ? -5.625 -16.541 5.344 1.00 94.06 84 VAL A O 1
ATOM 653 N N . ARG A 1 85 ? -7.841 -16.306 5.651 1.00 93.56 85 ARG A N 1
ATOM 654 C CA . ARG A 1 85 ? -8.170 -16.403 4.221 1.00 93.56 85 ARG A CA 1
ATOM 655 C C . ARG A 1 85 ? -7.481 -15.319 3.403 1.00 93.56 85 ARG A C 1
ATOM 657 O O . ARG A 1 85 ? -6.928 -15.637 2.358 1.00 93.56 85 ARG A O 1
ATOM 664 N N . LYS A 1 86 ? -7.476 -14.068 3.877 1.00 94.06 86 LYS A N 1
ATOM 665 C CA . LYS A 1 86 ? -6.848 -12.975 3.129 1.00 94.06 86 LYS A CA 1
ATOM 666 C C . LYS A 1 86 ? -5.325 -13.084 3.104 1.00 94.06 86 LYS A C 1
ATOM 668 O O . LYS A 1 86 ? -4.720 -12.782 2.083 1.00 94.06 86 LYS A O 1
ATOM 673 N N . MET A 1 87 ? -4.711 -13.554 4.190 1.00 93.62 87 MET A N 1
ATOM 674 C CA . MET A 1 87 ? -3.278 -13.857 4.201 1.00 93.62 87 MET A CA 1
ATOM 675 C C . MET A 1 87 ? -2.927 -14.991 3.239 1.00 93.62 87 MET A C 1
ATOM 677 O O . MET A 1 87 ? -1.937 -14.882 2.524 1.00 93.62 87 MET A O 1
ATOM 681 N N . LEU A 1 88 ? -3.748 -16.039 3.173 1.00 94.81 88 LEU A N 1
ATOM 682 C CA . LEU A 1 88 ? -3.550 -17.126 2.218 1.00 94.81 88 LEU A CA 1
ATOM 683 C C . LEU A 1 88 ? -3.748 -16.661 0.770 1.00 94.81 88 LEU A C 1
ATOM 685 O O . LEU A 1 88 ? -2.991 -17.056 -0.096 1.00 94.81 88 LEU A O 1
ATOM 689 N N . GLU A 1 89 ? -4.720 -15.796 0.494 1.00 93.31 89 GLU A N 1
ATOM 690 C CA . GLU A 1 89 ? -4.906 -15.223 -0.847 1.00 93.31 89 GLU A CA 1
ATOM 691 C C . GLU A 1 89 ? -3.717 -14.345 -1.273 1.00 93.31 89 GLU A C 1
ATOM 693 O O . GLU A 1 89 ? -3.337 -14.339 -2.438 1.00 93.31 89 GLU A O 1
ATOM 698 N N . ALA A 1 90 ? -3.135 -13.589 -0.337 1.00 90.62 90 ALA A N 1
ATOM 699 C CA . ALA A 1 90 ? -2.049 -12.656 -0.632 1.00 90.62 90 ALA A CA 1
ATOM 700 C C . ALA A 1 90 ? -0.660 -13.316 -0.700 1.00 90.62 90 ALA A C 1
ATOM 702 O O . ALA A 1 90 ? 0.211 -12.812 -1.407 1.00 90.62 90 ALA A O 1
ATOM 703 N N . TYR A 1 91 ? -0.440 -14.392 0.062 1.00 92.94 91 TYR A N 1
ATOM 704 C CA . TYR A 1 91 ? 0.882 -15.002 0.260 1.00 92.94 91 TYR A CA 1
ATOM 705 C C . TYR A 1 91 ? 0.912 -16.525 0.091 1.00 92.94 91 TYR A C 1
ATOM 707 O O . TYR A 1 91 ? 1.983 -17.119 0.197 1.00 92.94 91 TYR A O 1
ATOM 715 N N . GLY A 1 92 ? -0.237 -17.171 -0.098 1.00 83.75 92 GLY A N 1
ATOM 716 C CA . GLY A 1 92 ? -0.307 -18.591 -0.424 1.00 83.75 92 GLY A CA 1
ATOM 717 C C . GLY A 1 92 ? 0.169 -18.817 -1.852 1.00 83.75 92 GLY A C 1
ATOM 718 O O . GLY A 1 92 ? -0.187 -18.048 -2.742 1.00 83.75 92 GLY A O 1
ATOM 719 N N . GLU A 1 93 ? 1.010 -19.835 -2.030 1.00 63.66 93 GLU A N 1
ATOM 720 C CA . GLU A 1 93 ? 1.562 -20.225 -3.335 1.00 63.66 93 GLU A CA 1
ATOM 721 C C . GLU A 1 93 ? 0.495 -20.606 -4.369 1.00 63.66 93 GLU A C 1
ATOM 723 O O . GLU A 1 93 ? -0.505 -21.265 -3.990 1.00 63.66 93 GLU A O 1
#

Foldseek 3Di:
DDPDDPVVVVVVVVVVVVVVVVVPDVVVVVPPPDPDDDDDDDPVVVVVVVVVVPVCDPVVVVVVVVQVVCVVVVNDDDDPVVVVVVCCVVPPD